Protein AF-A0A497XQW6-F1 (afdb_monomer)

Nearest PDB structures (foldseek):
  5vg9-assembly1_A  TM=6.090E-01  e=6.864E+00  Tribolium castaneum

pLDDT: mean 81.17, std 12.28, range [38.16, 92.38]

Mean predicted aligned error: 6.7 Å

Sequence (85 aa):
MEFLLSFTAGILTGLLYNEHIYRQATNFPKSNPLKGFWLRLTLTGLVALVIAKSWGAQALLTFVAGNLLARLVHTFLRGFPVVRY

Structure (mmCIF, N/CA/C/O backbone):
data_AF-A0A497XQW6-F1
#
_entry.id   AF-A0A497XQW6-F1
#
loop_
_atom_site.group_PDB
_atom_site.id
_atom_site.type_symbol
_atom_site.label_atom_id
_atom_site.label_alt_id
_atom_site.label_comp_id
_atom_site.label_asym_id
_atom_site.label_entity_id
_atom_site.label_seq_id
_atom_site.pdbx_PDB_ins_code
_atom_site.Cartn_x
_atom_site.Cartn_y
_atom_site.Cartn_z
_atom_site.occupancy
_atom_site.B_iso_or_equiv
_atom_site.auth_seq_id
_atom_site.auth_comp_id
_atom_site.auth_asym_id
_atom_site.auth_atom_id
_atom_site.pdbx_PDB_model_num
ATOM 1 N N . MET A 1 1 ? -1.231 -3.695 20.103 1.00 73.81 1 MET A N 1
ATOM 2 C CA . MET A 1 1 ? -0.992 -4.735 19.071 1.00 73.81 1 MET A CA 1
ATOM 3 C C . MET A 1 1 ? -1.586 -4.355 17.718 1.00 73.81 1 MET A C 1
ATOM 5 O O . MET A 1 1 ? -0.902 -4.498 16.715 1.00 73.81 1 MET A O 1
ATOM 9 N N . GLU A 1 2 ? -2.805 -3.820 17.681 1.00 81.50 2 GLU A N 1
ATOM 10 C CA . GLU A 1 2 ? -3.552 -3.486 16.453 1.00 81.50 2 GLU A CA 1
ATOM 11 C C . GLU A 1 2 ? -2.814 -2.515 15.516 1.00 81.50 2 GLU A C 1
ATOM 13 O O . GLU A 1 2 ? -2.725 -2.758 14.317 1.00 81.50 2 GLU A O 1
ATOM 18 N N . PHE A 1 3 ? -2.175 -1.473 16.058 1.00 85.31 3 PHE A N 1
ATOM 19 C CA . PHE A 1 3 ? -1.356 -0.536 15.274 1.00 85.31 3 PHE A CA 1
ATOM 20 C C . PHE A 1 3 ? -0.155 -1.195 14.588 1.00 85.31 3 PHE A C 1
ATOM 22 O O . PHE A 1 3 ? 0.203 -0.834 13.471 1.00 85.31 3 PHE A O 1
ATOM 29 N N . LEU A 1 4 ? 0.459 -2.181 15.243 1.00 88.69 4 LEU A N 1
ATOM 30 C CA . LEU A 1 4 ? 1.633 -2.879 14.723 1.00 88.69 4 LEU A CA 1
ATOM 31 C C . LEU A 1 4 ? 1.228 -3.879 13.629 1.00 88.69 4 LEU A C 1
ATOM 33 O O . LEU A 1 4 ? 1.908 -3.984 12.608 1.00 88.69 4 LEU A O 1
ATOM 37 N N . LEU A 1 5 ? 0.078 -4.543 13.797 1.00 89.25 5 LEU A N 1
ATOM 38 C CA . LEU A 1 5 ? -0.545 -5.3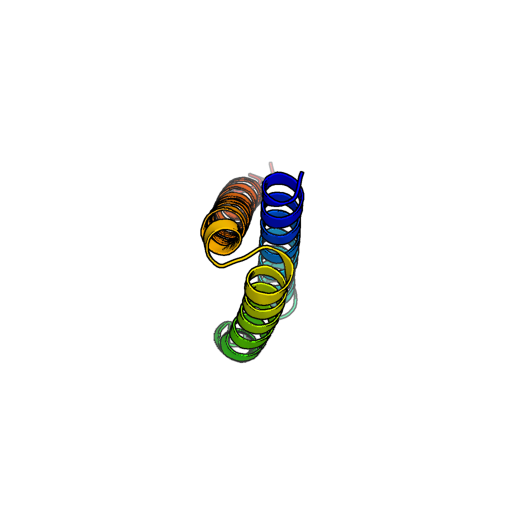86 12.767 1.00 89.25 5 LEU A CA 1
ATOM 39 C C . LEU A 1 5 ? -0.986 -4.569 11.544 1.00 89.25 5 LEU A C 1
ATOM 41 O O . LEU A 1 5 ? -0.738 -4.960 10.407 1.00 89.25 5 LEU A O 1
ATOM 45 N N . SER A 1 6 ? -1.572 -3.395 11.769 1.00 88.19 6 SER A N 1
ATOM 46 C CA . SER A 1 6 ? -1.932 -2.462 10.702 1.00 88.19 6 SER A CA 1
ATOM 47 C C . SER A 1 6 ? -0.707 -1.972 9.923 1.00 88.19 6 SER A C 1
ATOM 49 O O . SER A 1 6 ? -0.681 -2.002 8.690 1.00 88.19 6 SER A O 1
ATOM 51 N N . PHE A 1 7 ? 0.355 -1.595 10.637 1.00 88.94 7 PHE A N 1
ATOM 52 C CA . PHE A 1 7 ? 1.617 -1.167 10.040 1.00 88.94 7 PHE A CA 1
ATOM 53 C C . PHE A 1 7 ? 2.273 -2.278 9.208 1.00 88.94 7 PHE A C 1
ATOM 55 O O . PHE A 1 7 ? 2.691 -2.041 8.074 1.00 88.94 7 PHE A O 1
ATOM 62 N N . THR A 1 8 ? 2.312 -3.508 9.728 1.00 89.62 8 THR A N 1
ATOM 63 C CA . THR A 1 8 ? 2.848 -4.673 8.999 1.00 89.62 8 THR A CA 1
ATOM 64 C C . THR A 1 8 ? 2.006 -5.033 7.777 1.00 89.62 8 THR A C 1
ATOM 66 O O . THR A 1 8 ? 2.571 -5.278 6.710 1.00 89.62 8 THR A O 1
ATOM 69 N N . ALA A 1 9 ? 0.674 -4.976 7.869 1.00 89.50 9 ALA A N 1
ATOM 70 C CA . ALA A 1 9 ? -0.207 -5.127 6.709 1.00 89.50 9 ALA A CA 1
ATOM 71 C C . ALA A 1 9 ? 0.062 -4.048 5.644 1.00 89.50 9 ALA A C 1
ATOM 73 O O . ALA A 1 9 ? 0.094 -4.344 4.443 1.00 89.50 9 ALA A O 1
ATOM 74 N N . GLY A 1 10 ? 0.319 -2.813 6.085 1.00 89.31 10 GLY A N 1
ATOM 75 C CA . GLY A 1 10 ? 0.754 -1.700 5.243 1.00 89.31 10 GLY A CA 1
ATOM 76 C C . GLY A 1 10 ? 2.054 -2.008 4.510 1.00 89.31 10 GLY A C 1
ATOM 77 O O . GLY A 1 10 ? 2.109 -1.897 3.285 1.00 89.31 10 GLY A O 1
ATOM 78 N N . ILE A 1 11 ? 3.074 -2.470 5.235 1.00 91.06 11 ILE A N 1
ATOM 79 C CA . ILE A 1 11 ? 4.373 -2.840 4.658 1.00 91.06 11 ILE A CA 1
ATOM 80 C C . ILE A 1 11 ? 4.225 -3.935 3.599 1.00 91.06 11 ILE A C 1
ATOM 82 O O . ILE A 1 11 ? 4.744 -3.792 2.490 1.00 91.06 11 ILE A O 1
ATOM 86 N N . LEU A 1 12 ? 3.503 -5.012 3.917 1.00 90.25 12 LEU A N 1
ATOM 87 C CA . LEU A 1 12 ? 3.324 -6.148 3.010 1.00 90.25 12 LEU A CA 1
ATOM 88 C C . LEU A 1 12 ? 2.620 -5.730 1.719 1.00 90.25 12 LEU A C 1
ATOM 90 O O . LEU A 1 12 ? 3.091 -6.048 0.627 1.00 90.25 12 LEU A O 1
ATOM 94 N N . THR A 1 13 ? 1.529 -4.968 1.829 1.00 88.69 13 THR A N 1
ATOM 95 C CA . THR A 1 13 ? 0.835 -4.444 0.644 1.00 88.69 13 THR A CA 1
ATOM 96 C C . THR A 1 13 ? 1.733 -3.510 -0.166 1.00 88.69 13 THR A C 1
ATOM 98 O O . THR A 1 13 ? 1.775 -3.622 -1.390 1.00 88.69 13 THR A O 1
ATOM 101 N N . GLY A 1 14 ? 2.492 -2.627 0.489 1.00 86.44 14 GLY A N 1
ATOM 102 C CA . GLY A 1 14 ? 3.436 -1.726 -0.175 1.00 86.44 14 GLY A CA 1
ATOM 103 C C . GLY A 1 14 ? 4.506 -2.476 -0.974 1.00 86.44 14 GLY A C 1
ATOM 104 O O . GLY A 1 14 ? 4.686 -2.196 -2.159 1.00 86.44 14 GLY A O 1
ATOM 105 N N . LEU A 1 15 ? 5.159 -3.467 -0.359 1.00 86.88 15 LEU A N 1
ATOM 106 C CA . LEU A 1 15 ? 6.198 -4.290 -0.990 1.00 86.88 15 LEU A CA 1
ATOM 107 C C . LEU A 1 15 ? 5.662 -5.109 -2.167 1.00 86.88 15 LEU A C 1
ATOM 109 O O . LEU A 1 15 ? 6.242 -5.071 -3.252 1.00 86.88 15 LEU A O 1
ATOM 113 N N . LEU A 1 16 ? 4.551 -5.826 -1.974 1.00 85.94 16 LEU A N 1
ATOM 114 C CA . LEU A 1 16 ? 3.981 -6.701 -3.002 1.00 85.94 16 LEU A CA 1
ATOM 115 C C . LEU A 1 16 ? 3.578 -5.918 -4.256 1.00 85.94 16 LEU A C 1
ATOM 117 O O . LEU A 1 16 ? 3.855 -6.355 -5.375 1.00 85.94 16 LEU A O 1
ATOM 121 N N . TYR A 1 17 ? 2.965 -4.742 -4.090 1.00 83.69 17 TYR A N 1
ATOM 122 C CA . TYR A 1 17 ? 2.582 -3.923 -5.239 1.00 83.69 17 TYR A CA 1
ATOM 123 C C . TYR A 1 17 ? 3.784 -3.339 -5.971 1.00 83.69 17 TYR A C 1
ATOM 125 O O . TYR A 1 17 ? 3.780 -3.334 -7.204 1.00 83.69 17 TYR A O 1
ATOM 133 N N . ASN A 1 18 ? 4.805 -2.879 -5.246 1.00 84.75 18 ASN A N 1
ATOM 134 C CA . ASN A 1 18 ? 6.001 -2.311 -5.864 1.00 84.75 18 ASN A CA 1
ATOM 135 C C . ASN A 1 18 ? 6.828 -3.386 -6.588 1.00 84.75 18 ASN A C 1
ATOM 137 O O . ASN A 1 18 ? 7.298 -3.166 -7.703 1.00 84.75 18 ASN A O 1
ATOM 141 N N . GLU A 1 19 ? 6.915 -4.589 -6.020 1.00 83.69 19 GLU A N 1
ATOM 142 C CA . GLU A 1 19 ? 7.534 -5.750 -6.664 1.00 83.69 19 GLU A CA 1
ATOM 143 C C . GLU A 1 19 ? 6.768 -6.177 -7.926 1.00 83.69 19 GLU A C 1
ATOM 145 O O . GLU A 1 19 ? 7.381 -6.466 -8.954 1.00 83.69 19 GLU A O 1
ATOM 150 N N . HIS A 1 20 ? 5.432 -6.159 -7.894 1.00 82.75 20 HIS A N 1
ATOM 151 C CA . HIS A 1 20 ? 4.624 -6.438 -9.080 1.00 82.75 20 HIS A CA 1
ATOM 152 C C . HIS A 1 20 ? 4.844 -5.392 -10.184 1.00 82.75 20 HIS A C 1
ATOM 154 O O . HIS A 1 20 ? 5.013 -5.767 -11.343 1.00 82.75 20 HIS A O 1
ATOM 160 N N . ILE A 1 21 ? 4.904 -4.095 -9.840 1.00 80.31 21 ILE A N 1
ATOM 161 C CA . ILE A 1 21 ? 5.243 -3.021 -10.794 1.00 80.31 21 ILE A CA 1
ATOM 162 C C . ILE A 1 21 ? 6.629 -3.260 -11.391 1.00 80.31 21 ILE A C 1
ATOM 164 O O . ILE A 1 21 ? 6.782 -3.212 -12.609 1.00 80.31 21 ILE A O 1
ATOM 168 N N . TYR A 1 22 ? 7.620 -3.554 -10.548 1.00 79.81 22 TYR A N 1
ATOM 169 C CA . TYR A 1 22 ? 8.990 -3.790 -10.984 1.00 79.81 22 TYR A CA 1
ATOM 170 C C . TYR A 1 22 ? 9.078 -4.955 -11.975 1.00 79.81 22 TYR A C 1
ATOM 172 O O . TYR A 1 22 ? 9.632 -4.788 -13.062 1.00 79.81 22 TYR A O 1
ATOM 180 N N . ARG A 1 23 ? 8.473 -6.107 -11.649 1.00 80.88 23 ARG A N 1
ATOM 181 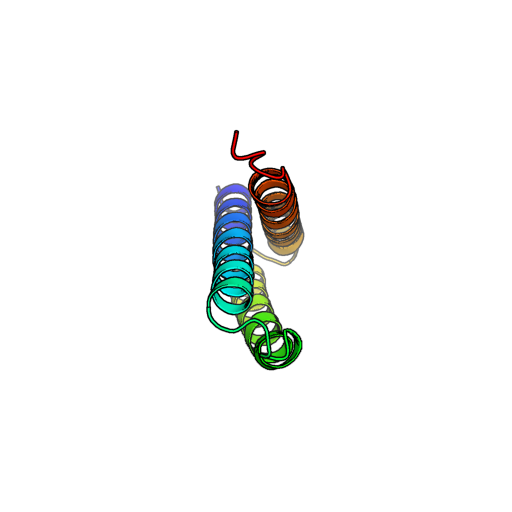C CA . ARG A 1 23 ? 8.433 -7.293 -12.528 1.00 80.88 23 ARG A CA 1
ATOM 182 C C . ARG A 1 23 ? 7.675 -7.032 -13.823 1.00 80.88 23 ARG A C 1
ATOM 184 O O . ARG A 1 23 ? 8.086 -7.497 -14.881 1.00 80.88 23 ARG A O 1
ATOM 191 N N . GLN A 1 24 ? 6.573 -6.290 -13.753 1.00 78.44 24 GLN A N 1
ATOM 192 C CA . GLN A 1 24 ? 5.805 -5.913 -14.935 1.00 78.44 24 GLN A CA 1
ATOM 193 C C . GLN A 1 24 ? 6.627 -5.002 -15.859 1.00 78.44 24 GLN A C 1
ATOM 195 O O . GLN A 1 24 ? 6.630 -5.215 -17.068 1.00 78.44 24 GLN A O 1
ATOM 200 N N . ALA A 1 25 ? 7.375 -4.049 -15.296 1.00 76.38 25 ALA A N 1
ATOM 201 C CA . ALA A 1 25 ? 8.263 -3.170 -16.050 1.00 76.38 25 ALA A CA 1
ATOM 202 C C . ALA A 1 25 ? 9.454 -3.920 -16.674 1.00 76.38 25 ALA A C 1
ATOM 204 O O . ALA A 1 25 ? 9.827 -3.621 -17.806 1.00 76.38 25 ALA A O 1
ATOM 205 N N . THR A 1 26 ? 10.023 -4.915 -15.981 1.00 77.69 26 THR A N 1
ATOM 206 C CA . THR A 1 26 ? 11.141 -5.723 -16.512 1.00 77.69 26 THR A CA 1
ATOM 207 C C . THR A 1 26 ? 10.694 -6.723 -17.576 1.00 77.69 26 THR A C 1
ATOM 209 O O . THR A 1 26 ? 11.340 -6.827 -18.614 1.00 77.69 26 THR A O 1
ATOM 212 N N . ASN A 1 27 ? 9.589 -7.439 -17.354 1.00 78.00 27 ASN A N 1
ATOM 213 C CA . ASN A 1 27 ? 9.120 -8.478 -18.278 1.00 78.00 27 ASN A CA 1
ATOM 214 C C . ASN A 1 27 ? 8.346 -7.909 -19.478 1.00 78.00 27 ASN A C 1
ATOM 216 O O . ASN A 1 27 ? 8.334 -8.512 -20.548 1.00 78.00 27 ASN A O 1
ATOM 220 N N . PHE A 1 28 ? 7.696 -6.753 -19.315 1.00 74.88 28 PHE A N 1
ATOM 221 C CA . PHE A 1 28 ? 6.865 -6.133 -20.347 1.00 74.88 28 PHE A CA 1
ATOM 222 C C . PHE A 1 28 ? 7.145 -4.624 -20.448 1.00 74.88 28 PHE A C 1
ATOM 224 O O . PHE A 1 28 ? 6.294 -3.811 -20.072 1.00 74.88 28 PHE A O 1
ATOM 231 N N . PRO A 1 29 ? 8.297 -4.218 -21.012 1.00 66.56 29 PRO A N 1
ATOM 232 C CA . PRO A 1 29 ? 8.726 -2.815 -21.056 1.00 66.56 29 PRO A CA 1
ATOM 233 C C . PRO A 1 29 ? 7.809 -1.900 -21.887 1.00 66.56 29 PRO A C 1
ATOM 235 O O . PRO A 1 29 ? 7.816 -0.689 -21.702 1.00 66.56 29 PRO A O 1
ATOM 238 N N . LYS A 1 30 ? 6.978 -2.462 -22.780 1.00 71.44 30 LYS A N 1
ATOM 239 C CA . LYS A 1 30 ? 5.946 -1.723 -23.538 1.00 71.44 30 LYS A CA 1
ATOM 240 C C . LYS A 1 30 ? 4.568 -1.719 -22.86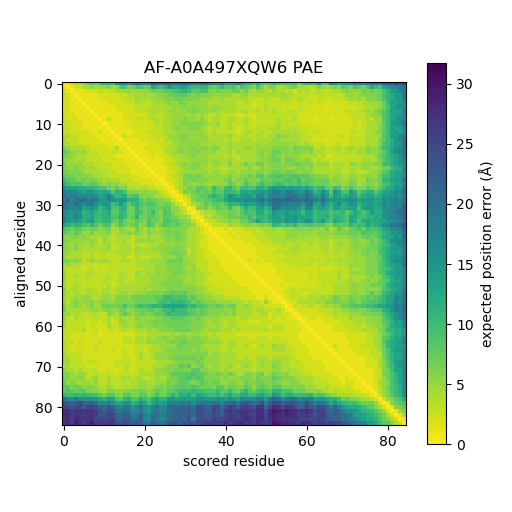1 1.00 71.44 30 LYS A C 1
ATOM 242 O O . LYS A 1 30 ? 3.617 -1.163 -23.411 1.00 71.44 30 LYS A O 1
ATOM 247 N N . SER A 1 31 ? 4.414 -2.375 -21.709 1.00 68.06 31 SER A N 1
ATOM 248 C CA . SER A 1 31 ? 3.137 -2.393 -20.997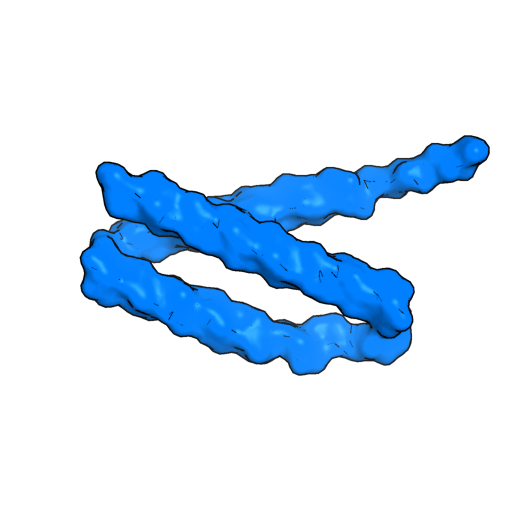 1.00 68.06 31 SER A CA 1
ATOM 249 C C . SER A 1 31 ? 2.911 -1.063 -20.286 1.00 68.06 31 SER A C 1
ATOM 251 O O . SER A 1 31 ? 3.796 -0.528 -19.627 1.00 68.06 31 SER A O 1
ATOM 253 N N . ASN A 1 32 ? 1.713 -0.504 -20.444 1.00 69.62 32 ASN A N 1
ATOM 254 C CA . ASN A 1 32 ? 1.376 0.771 -19.832 1.00 69.62 32 ASN A CA 1
ATOM 255 C C . ASN A 1 32 ? 1.274 0.572 -18.303 1.00 69.62 32 ASN A C 1
ATOM 257 O O . ASN A 1 32 ? 0.375 -0.157 -17.864 1.00 69.62 32 ASN A O 1
ATOM 261 N N . PRO A 1 33 ? 2.145 1.186 -17.478 1.00 64.19 33 PRO A N 1
ATOM 262 C CA . PRO A 1 33 ? 2.179 0.956 -16.028 1.00 64.19 33 PRO A CA 1
ATOM 263 C C . PRO A 1 33 ? 0.858 1.335 -15.341 1.00 64.19 33 PRO A C 1
ATOM 265 O O . PRO A 1 33 ? 0.528 0.818 -14.268 1.00 64.19 33 PRO A O 1
ATOM 268 N N . LEU A 1 34 ? 0.059 2.179 -16.000 1.00 69.94 34 LEU A N 1
ATOM 269 C CA . LEU A 1 34 ? -1.262 2.612 -15.559 1.00 69.94 34 LEU A CA 1
ATOM 270 C C . LEU A 1 34 ? -2.347 1.534 -15.704 1.00 69.94 34 LEU A C 1
ATOM 272 O O . LEU A 1 34 ? -3.320 1.571 -14.952 1.00 69.94 34 LEU A O 1
ATOM 276 N N . LYS A 1 35 ? -2.186 0.527 -16.581 1.00 71.31 35 LYS A N 1
ATOM 277 C CA . LYS A 1 35 ? -3.201 -0.535 -16.768 1.00 71.31 35 LYS A CA 1
ATOM 278 C C . LYS A 1 35 ? -3.465 -1.347 -15.493 1.00 71.31 35 LYS A C 1
ATOM 280 O O . LYS A 1 35 ? -4.568 -1.844 -15.314 1.00 71.31 35 LYS A O 1
ATOM 285 N N . GLY A 1 36 ? -2.485 -1.450 -14.593 1.00 73.44 36 GLY A N 1
ATOM 286 C CA . GLY A 1 36 ? -2.642 -2.111 -13.290 1.00 73.44 36 GLY A CA 1
ATOM 287 C C . GLY A 1 36 ? -2.871 -1.152 -12.119 1.00 73.44 36 GLY A C 1
ATOM 288 O O . GLY A 1 36 ? -3.038 -1.607 -10.990 1.00 73.44 36 GLY A O 1
ATOM 289 N N . PHE A 1 37 ? -2.829 0.166 -12.343 1.00 80.25 37 PHE A N 1
ATOM 290 C CA . PHE A 1 37 ? -2.909 1.153 -11.263 1.00 80.25 37 PHE A CA 1
ATOM 291 C C . PHE A 1 37 ? -4.262 1.106 -10.552 1.00 80.25 37 PHE A C 1
ATOM 293 O O . PHE A 1 37 ? -4.291 0.958 -9.334 1.00 80.25 37 PHE A O 1
ATOM 300 N N . TRP A 1 38 ? -5.361 1.140 -11.310 1.00 80.31 38 TRP A N 1
ATOM 301 C CA . TRP A 1 38 ? -6.714 1.115 -10.753 1.00 80.31 38 TRP A CA 1
ATOM 302 C C . TRP A 1 38 ? -6.975 -0.139 -9.925 1.00 80.31 38 TRP A C 1
ATOM 304 O O . TRP A 1 38 ? -7.391 -0.026 -8.781 1.00 80.31 38 TRP A O 1
ATOM 314 N N . LEU A 1 39 ? -6.621 -1.319 -10.441 1.00 83.69 39 LEU A N 1
ATOM 315 C CA . LEU A 1 39 ? -6.783 -2.577 -9.709 1.00 83.69 39 LEU A CA 1
ATOM 316 C C . LEU A 1 39 ? -6.006 -2.574 -8.382 1.00 83.69 39 LEU A C 1
ATOM 318 O O . LEU A 1 39 ? -6.545 -2.949 -7.342 1.00 83.69 39 LEU A O 1
ATOM 322 N N . ARG A 1 40 ? -4.750 -2.107 -8.395 1.00 82.88 40 ARG A N 1
ATOM 323 C CA . ARG A 1 40 ? -3.921 -1.992 -7.183 1.00 82.88 40 ARG A CA 1
ATOM 324 C C . ARG A 1 40 ? -4.492 -0.976 -6.194 1.00 82.88 40 ARG A C 1
ATOM 326 O O . ARG A 1 40 ? -4.458 -1.221 -4.988 1.00 82.88 40 ARG A O 1
ATOM 333 N N 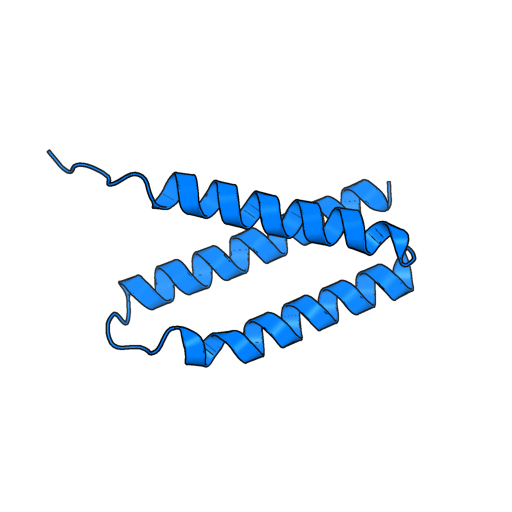. LEU A 1 41 ? -5.024 0.142 -6.687 1.00 84.88 41 LEU A N 1
ATOM 334 C CA . LEU A 1 41 ? -5.666 1.159 -5.859 1.00 84.88 41 LEU A CA 1
ATOM 335 C C . LEU A 1 41 ? -6.920 0.596 -5.182 1.00 84.88 41 LEU A C 1
ATOM 337 O O . LEU A 1 41 ? -7.054 0.728 -3.968 1.00 84.88 41 LEU A O 1
ATOM 341 N N . THR A 1 42 ? -7.784 -0.097 -5.929 1.00 87.62 42 THR A N 1
ATOM 342 C CA . THR A 1 42 ? -8.995 -0.731 -5.389 1.00 87.62 42 THR A CA 1
ATOM 343 C C . THR A 1 42 ? -8.654 -1.788 -4.343 1.00 87.62 42 THR A C 1
ATOM 345 O O . THR A 1 42 ? -9.245 -1.789 -3.266 1.00 87.62 42 THR A O 1
ATOM 348 N N . LEU A 1 43 ? -7.661 -2.645 -4.602 1.00 88.44 43 LEU A N 1
ATOM 349 C CA . LEU A 1 43 ? -7.225 -3.654 -3.633 1.00 88.44 43 LEU A CA 1
ATOM 350 C C . LEU A 1 43 ? -6.614 -3.021 -2.373 1.00 88.44 43 LEU A C 1
ATOM 352 O O . LEU A 1 43 ? -6.909 -3.456 -1.263 1.00 88.44 43 LEU A O 1
ATOM 356 N N . THR A 1 44 ? -5.804 -1.967 -2.516 1.00 88.06 44 THR A N 1
ATOM 357 C CA . THR A 1 44 ? -5.266 -1.2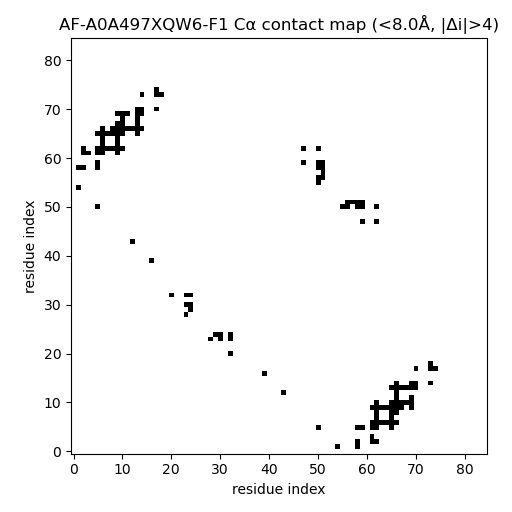23 -1.360 1.00 88.06 44 THR A CA 1
ATOM 358 C C . THR A 1 44 ? -6.395 -0.582 -0.552 1.00 88.06 44 THR A C 1
ATOM 360 O O . THR A 1 44 ? -6.389 -0.659 0.673 1.0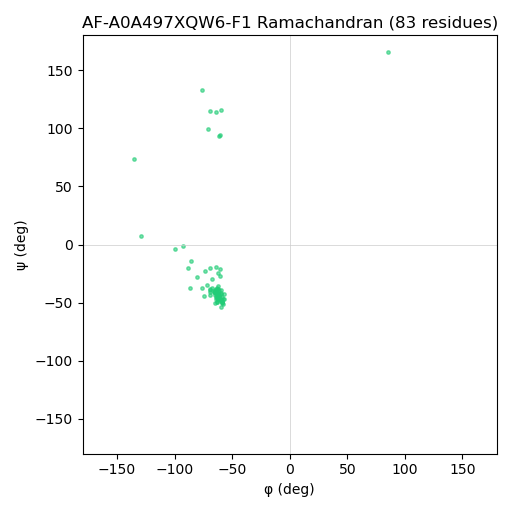0 88.06 44 THR A O 1
ATOM 363 N N . GLY A 1 45 ? -7.387 0.003 -1.231 1.00 87.88 45 GLY A N 1
ATOM 364 C CA . GLY A 1 45 ? -8.569 0.592 -0.604 1.00 87.88 45 GLY A CA 1
ATOM 365 C C . GLY A 1 45 ? -9.436 -0.434 0.129 1.00 87.88 45 GLY A C 1
ATOM 366 O O . GLY A 1 45 ? -9.913 -0.151 1.224 1.00 87.88 45 GLY A O 1
ATOM 367 N N . LEU A 1 46 ? -9.584 -1.646 -0.415 1.00 92.38 46 LEU A N 1
ATOM 368 C CA . LEU A 1 46 ? -10.281 -2.749 0.255 1.00 92.38 46 LEU A CA 1
ATOM 369 C C . LEU A 1 46 ? -9.571 -3.167 1.546 1.00 92.38 46 LEU A C 1
ATOM 371 O O . LEU A 1 46 ? -10.218 -3.296 2.583 1.00 92.38 46 LEU A O 1
ATOM 375 N N . VAL A 1 47 ? -8.245 -3.323 1.513 1.00 90.25 47 VAL A N 1
ATOM 376 C CA . VAL A 1 47 ? -7.459 -3.646 2.717 1.00 90.25 47 VAL A CA 1
ATOM 377 C C . VAL A 1 47 ? -7.567 -2.522 3.751 1.00 90.25 47 VAL A C 1
ATOM 379 O O . VAL A 1 47 ? -7.792 -2.788 4.930 1.00 90.25 47 VAL A O 1
ATOM 382 N N . ALA A 1 48 ? -7.489 -1.267 3.306 1.00 88.44 48 ALA A N 1
ATOM 383 C CA . ALA A 1 48 ? -7.659 -0.094 4.156 1.00 88.44 48 ALA A CA 1
ATOM 384 C C . ALA A 1 48 ? -9.046 -0.066 4.831 1.00 88.44 48 ALA A C 1
ATOM 386 O O . ALA A 1 48 ? -9.143 0.204 6.027 1.00 88.44 48 ALA A O 1
ATOM 387 N N . LEU A 1 49 ? -10.109 -0.413 4.098 1.00 91.94 49 LEU A N 1
ATOM 388 C CA . LEU A 1 49 ? -11.467 -0.548 4.635 1.00 91.94 49 LEU A CA 1
ATOM 389 C C . LEU A 1 49 ? -11.571 -1.653 5.691 1.00 91.94 49 LEU A C 1
ATOM 391 O O . LEU A 1 49 ? -12.179 -1.437 6.739 1.00 91.94 49 LEU A O 1
ATOM 395 N N . VAL A 1 50 ? -10.967 -2.820 5.447 1.00 92.19 50 VAL A N 1
ATOM 396 C CA . VAL A 1 50 ? -10.949 -3.928 6.418 1.00 92.19 50 VAL A CA 1
ATOM 397 C C . VAL A 1 50 ? -10.239 -3.509 7.703 1.00 92.19 50 VAL A C 1
ATOM 399 O O . VAL A 1 50 ? -10.752 -3.761 8.793 1.00 92.19 50 VAL A O 1
ATOM 402 N N . ILE A 1 51 ? -9.101 -2.826 7.587 1.00 88.94 51 ILE A N 1
ATOM 403 C CA . ILE A 1 51 ? -8.342 -2.297 8.727 1.00 88.94 51 ILE A CA 1
ATOM 404 C C . ILE A 1 51 ? -9.169 -1.268 9.499 1.00 88.94 51 ILE A C 1
ATOM 406 O O . ILE A 1 51 ? -9.300 -1.379 10.717 1.00 88.94 51 ILE A O 1
ATOM 410 N N . ALA A 1 52 ? -9.787 -0.314 8.800 1.00 89.69 52 ALA A N 1
ATOM 411 C CA . ALA A 1 52 ? -10.616 0.715 9.419 1.00 89.69 52 ALA A CA 1
ATOM 412 C C . ALA A 1 52 ? -11.821 0.123 10.161 1.00 89.69 52 ALA A C 1
ATOM 414 O O . ALA A 1 52 ? -12.162 0.579 11.251 1.00 89.69 52 ALA A O 1
ATOM 415 N N . LYS A 1 53 ? -12.448 -0.912 9.588 1.00 91.00 53 LYS A N 1
ATOM 416 C CA . LYS A 1 53 ? -13.585 -1.609 10.196 1.00 91.00 53 LYS A CA 1
ATOM 417 C C . LYS A 1 53 ? -13.172 -2.464 11.398 1.00 91.00 53 LYS A C 1
ATOM 419 O O . LYS A 1 53 ? -13.950 -2.582 12.336 1.00 91.00 53 LYS A O 1
ATOM 424 N N . SER A 1 54 ? -11.982 -3.065 11.361 1.00 89.12 54 SER A N 1
ATOM 425 C CA . SER A 1 54 ? -11.538 -4.025 12.383 1.00 89.12 54 SER A CA 1
ATOM 426 C C . SER A 1 54 ? -10.872 -3.356 13.583 1.00 89.12 54 SER A C 1
ATOM 428 O O . SER A 1 54 ? -11.056 -3.810 14.706 1.00 89.12 54 SER A O 1
ATOM 430 N N . TRP A 1 55 ? -10.102 -2.289 13.352 1.00 90.12 55 TRP A N 1
ATOM 431 C CA . TRP A 1 55 ? -9.248 -1.652 14.366 1.00 90.12 55 TRP A CA 1
ATOM 432 C C . TRP A 1 55 ? -9.450 -0.131 14.462 1.00 90.12 55 TRP A C 1
ATOM 434 O O . TRP A 1 55 ? -8.711 0.563 15.156 1.00 90.12 55 TRP A O 1
ATOM 444 N N . GLY A 1 56 ? -10.450 0.406 13.759 1.00 87.06 56 GLY A N 1
ATOM 445 C CA . GLY A 1 56 ? -10.805 1.822 13.784 1.00 87.06 56 GLY A CA 1
ATOM 446 C C . GLY A 1 56 ? -10.001 2.697 12.817 1.00 87.06 56 GLY A C 1
ATOM 447 O O . GLY A 1 56 ? -8.955 2.325 12.283 1.00 87.06 56 GLY A O 1
ATOM 448 N N . ALA A 1 57 ? -10.492 3.921 12.599 1.00 85.81 57 ALA A N 1
ATOM 449 C CA . ALA A 1 57 ? -9.906 4.866 11.644 1.00 85.81 57 ALA A CA 1
ATOM 450 C C . ALA A 1 57 ? -8.465 5.285 11.996 1.00 85.81 57 ALA A C 1
ATOM 452 O O . ALA A 1 57 ? -7.686 5.631 11.117 1.00 85.81 57 ALA A O 1
ATOM 453 N N . GLN A 1 58 ? -8.072 5.212 13.267 1.00 87.75 58 GLN A N 1
ATOM 454 C CA . GLN A 1 58 ? -6.712 5.541 13.710 1.00 87.75 58 GLN A CA 1
ATOM 455 C C . GLN A 1 58 ? -5.679 4.528 13.185 1.00 87.75 58 GLN A C 1
ATOM 457 O O . GLN A 1 58 ? -4.535 4.890 12.897 1.00 87.75 58 GLN A O 1
ATOM 462 N N . ALA A 1 59 ? -6.084 3.270 12.982 1.00 87.06 59 ALA A N 1
ATOM 463 C CA . ALA A 1 59 ? -5.230 2.242 12.399 1.00 87.06 59 ALA A CA 1
ATOM 464 C C . ALA A 1 59 ? -4.933 2.497 10.908 1.00 87.06 59 ALA A C 1
ATOM 466 O O . ALA A 1 59 ? -3.918 2.018 10.407 1.00 87.06 59 ALA A O 1
ATOM 467 N N . LEU A 1 60 ? -5.735 3.305 10.198 1.00 87.50 60 LEU A N 1
ATOM 468 C CA . LEU A 1 60 ? -5.432 3.681 8.810 1.00 87.50 60 LEU A CA 1
ATOM 469 C C . LEU A 1 60 ? -4.129 4.467 8.695 1.00 87.50 60 LEU A C 1
ATOM 471 O O . LEU A 1 60 ? -3.381 4.250 7.749 1.00 87.50 60 LEU A O 1
ATOM 475 N N . LEU A 1 61 ? -3.833 5.357 9.645 1.00 90.00 61 LEU A N 1
ATOM 476 C CA . LEU A 1 61 ? -2.611 6.165 9.594 1.00 90.00 61 LEU A CA 1
ATOM 477 C C . LEU A 1 61 ? -1.362 5.283 9.651 1.00 90.00 61 LEU A C 1
ATOM 479 O O . LEU A 1 61 ? -0.428 5.478 8.878 1.00 90.00 61 LEU A O 1
ATOM 483 N N . THR A 1 62 ? -1.373 4.271 10.518 1.00 89.50 62 THR A N 1
ATOM 484 C CA . THR A 1 62 ? -0.266 3.311 10.631 1.00 89.50 62 THR A CA 1
ATOM 485 C C . THR A 1 62 ? -0.172 2.405 9.407 1.00 89.50 62 THR A C 1
ATOM 487 O O . THR A 1 62 ? 0.929 2.184 8.907 1.00 89.50 62 THR A O 1
ATOM 490 N N . PHE A 1 63 ? -1.302 1.963 8.849 1.00 92.06 63 PHE A N 1
ATOM 491 C CA . PHE A 1 63 ? -1.324 1.240 7.575 1.00 92.06 63 PHE A CA 1
ATOM 492 C C . PHE A 1 63 ? -0.708 2.060 6.438 1.00 92.06 63 PHE A C 1
ATOM 494 O O . PHE A 1 63 ? 0.185 1.583 5.736 1.00 92.06 63 PHE A O 1
ATOM 501 N N . VAL A 1 64 ? -1.164 3.304 6.266 1.00 89.12 64 VAL A N 1
ATOM 502 C CA . VAL A 1 64 ? -0.684 4.205 5.213 1.00 89.12 64 VAL A CA 1
ATOM 503 C C . VAL A 1 64 ? 0.803 4.484 5.400 1.00 89.12 64 VAL A C 1
ATOM 505 O O . VAL A 1 64 ? 1.552 4.353 4.436 1.00 89.12 64 VAL A O 1
ATOM 508 N N . ALA A 1 65 ? 1.250 4.781 6.624 1.00 90.75 65 ALA A N 1
ATOM 509 C CA . ALA A 1 65 ? 2.663 4.995 6.927 1.00 90.75 65 ALA A CA 1
ATOM 510 C C . ALA A 1 65 ? 3.521 3.771 6.563 1.00 90.75 65 ALA A C 1
ATOM 512 O O . ALA A 1 65 ? 4.535 3.918 5.880 1.00 90.75 65 ALA A O 1
ATOM 513 N N . GLY A 1 66 ? 3.091 2.563 6.944 1.00 90.38 66 GLY A N 1
ATOM 514 C CA . GLY A 1 66 ? 3.783 1.319 6.594 1.00 90.38 66 GLY A CA 1
ATOM 515 C C . GLY A 1 66 ? 3.826 1.071 5.085 1.00 90.38 66 GLY A C 1
ATOM 516 O O . GLY A 1 66 ? 4.870 0.707 4.544 1.00 90.38 66 GLY A O 1
ATOM 517 N N . ASN A 1 67 ? 2.722 1.336 4.384 1.00 91.50 67 ASN A N 1
ATOM 518 C CA . ASN A 1 67 ? 2.633 1.180 2.932 1.00 91.50 67 ASN A CA 1
ATOM 519 C C . ASN A 1 67 ? 3.564 2.145 2.190 1.00 91.50 67 ASN A C 1
ATOM 521 O O . ASN A 1 67 ? 4.264 1.743 1.260 1.00 91.50 67 ASN A O 1
ATOM 525 N N . LEU A 1 68 ? 3.605 3.404 2.625 1.00 89.31 68 LEU A N 1
ATOM 526 C CA . LEU A 1 68 ? 4.427 4.448 2.021 1.00 89.31 68 LEU A CA 1
ATOM 527 C C . LEU A 1 68 ? 5.917 4.193 2.279 1.00 89.31 68 LEU A C 1
ATOM 529 O O . LEU A 1 68 ? 6.718 4.246 1.346 1.00 89.31 68 LEU A O 1
ATOM 533 N N . LEU A 1 69 ? 6.274 3.817 3.510 1.00 90.12 69 LEU A N 1
ATOM 534 C CA . LEU A 1 69 ? 7.643 3.470 3.888 1.00 90.12 69 LEU A CA 1
ATOM 535 C C . LEU A 1 69 ? 8.154 2.255 3.106 1.00 90.12 69 LEU A C 1
ATOM 537 O O . LEU A 1 69 ? 9.248 2.300 2.552 1.00 90.12 69 LEU A O 1
ATOM 541 N N . ALA A 1 70 ? 7.344 1.204 2.976 1.00 88.94 70 ALA A N 1
ATOM 542 C CA . ALA A 1 70 ? 7.690 0.027 2.184 1.00 88.94 70 ALA A CA 1
ATOM 543 C C . ALA A 1 70 ? 7.940 0.351 0.706 1.00 88.94 70 ALA A C 1
ATOM 545 O O . ALA A 1 70 ? 8.903 -0.147 0.121 1.00 88.94 70 ALA A O 1
ATOM 546 N N . ARG A 1 71 ? 7.107 1.209 0.103 1.00 86.50 71 ARG A N 1
ATOM 547 C CA . ARG A 1 71 ? 7.313 1.660 -1.281 1.00 86.50 71 ARG A CA 1
ATOM 548 C C . ARG A 1 71 ? 8.596 2.463 -1.423 1.00 86.50 71 ARG A C 1
ATOM 550 O O . ARG A 1 71 ? 9.347 2.216 -2.361 1.00 86.50 71 ARG A O 1
ATOM 557 N N . LEU A 1 72 ? 8.857 3.393 -0.505 1.00 86.44 72 LEU A N 1
ATOM 558 C CA . LEU A 1 72 ? 10.086 4.185 -0.516 1.00 86.44 72 LEU A CA 1
ATOM 559 C C . LEU A 1 72 ? 11.310 3.2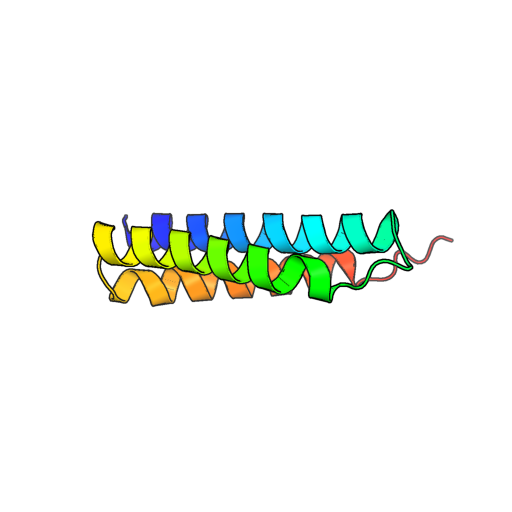79 -0.403 1.00 86.44 72 LEU A C 1
ATOM 561 O O . LEU A 1 72 ? 12.159 3.314 -1.287 1.00 86.44 72 LEU A O 1
ATOM 565 N N . VAL A 1 73 ? 11.367 2.414 0.613 1.00 87.31 73 VAL A N 1
ATOM 566 C CA . VAL A 1 73 ? 12.487 1.483 0.829 1.00 87.31 73 VAL A CA 1
ATOM 567 C C . VAL A 1 73 ? 12.702 0.588 -0.389 1.00 87.31 73 VAL A C 1
ATOM 569 O O . VAL A 1 73 ? 13.827 0.465 -0.864 1.00 87.31 73 VAL A O 1
ATOM 572 N N . HIS A 1 74 ? 11.642 0.001 -0.946 1.00 82.81 74 HIS A N 1
ATOM 573 C CA . HIS A 1 74 ? 11.758 -0.850 -2.134 1.00 82.81 74 HIS A CA 1
ATOM 574 C C . HIS A 1 74 ? 12.248 -0.071 -3.358 1.00 82.81 74 HIS A C 1
ATOM 576 O O . HIS A 1 74 ? 13.103 -0.561 -4.094 1.00 82.81 74 HIS A O 1
ATOM 582 N N . THR A 1 75 ? 11.772 1.163 -3.536 1.00 79.94 75 THR A N 1
ATOM 583 C CA . THR A 1 75 ? 12.223 2.050 -4.618 1.00 79.94 75 THR A CA 1
ATOM 584 C C . THR A 1 75 ? 13.686 2.446 -4.438 1.00 79.94 75 THR A C 1
ATOM 586 O O . THR A 1 75 ? 14.424 2.428 -5.414 1.00 79.94 75 THR A O 1
ATOM 589 N N . PHE A 1 76 ? 14.142 2.726 -3.213 1.00 80.75 76 PHE A N 1
ATOM 590 C CA . PHE A 1 76 ? 15.559 2.967 -2.930 1.00 80.75 76 PHE A CA 1
ATOM 591 C C . PHE A 1 76 ? 16.403 1.724 -3.231 1.00 80.75 76 PHE A C 1
ATOM 593 O O . PHE A 1 76 ? 17.365 1.816 -3.984 1.00 80.75 76 PHE A O 1
ATOM 600 N N . LEU A 1 77 ? 16.012 0.547 -2.733 1.00 80.31 77 LEU A N 1
ATOM 601 C CA . LEU A 1 77 ? 16.756 -0.705 -2.933 1.00 80.31 77 LEU A CA 1
ATOM 602 C C . LEU A 1 77 ? 16.849 -1.131 -4.406 1.00 80.31 77 LEU A C 1
ATOM 604 O O . LEU A 1 77 ? 17.875 -1.655 -4.828 1.00 80.31 77 LEU A O 1
ATOM 608 N N . ARG A 1 78 ? 15.786 -0.926 -5.194 1.00 71.38 78 ARG A N 1
ATOM 609 C CA . ARG A 1 78 ? 15.751 -1.260 -6.631 1.00 71.38 78 ARG A CA 1
ATOM 610 C C . ARG A 1 78 ? 16.256 -0.127 -7.529 1.00 71.38 78 ARG A C 1
ATOM 612 O O . ARG A 1 78 ? 16.571 -0.384 -8.687 1.00 71.38 78 ARG A O 1
ATOM 619 N N . GLY A 1 79 ? 16.272 1.103 -7.019 1.00 59.91 79 GLY A N 1
ATOM 620 C CA . GLY A 1 79 ? 16.681 2.318 -7.721 1.00 59.91 79 GLY A CA 1
ATOM 621 C C . GLY A 1 79 ? 18.182 2.579 -7.676 1.00 59.91 79 GLY A C 1
ATOM 622 O O . GLY A 1 79 ? 18.663 3.367 -8.486 1.00 59.91 79 GLY A O 1
ATOM 623 N N . PHE A 1 80 ? 18.936 1.902 -6.802 1.00 52.69 80 PHE A N 1
ATOM 624 C CA . PHE A 1 80 ? 20.386 1.832 -6.954 1.00 52.69 80 PHE A CA 1
ATOM 625 C C . PHE A 1 80 ? 20.698 1.083 -8.254 1.00 52.69 80 PHE A C 1
ATOM 627 O O . PHE A 1 80 ? 20.392 -0.110 -8.353 1.00 52.69 80 PHE A O 1
ATOM 634 N N . PRO A 1 81 ? 21.282 1.748 -9.269 1.00 45.12 81 PRO A N 1
ATOM 635 C CA . PRO A 1 81 ? 21.766 1.040 -10.433 1.00 45.12 81 PRO A CA 1
ATOM 636 C C . PRO A 1 81 ? 22.817 0.057 -9.930 1.00 45.12 81 PRO A C 1
ATOM 638 O O . PRO A 1 81 ? 23.851 0.448 -9.391 1.00 45.12 81 PRO A O 1
ATOM 641 N N . VAL A 1 82 ? 22.542 -1.236 -10.085 1.00 46.56 82 VAL A N 1
ATOM 642 C CA . VAL A 1 82 ? 23.597 -2.242 -10.072 1.00 46.56 82 VAL A CA 1
ATOM 643 C C . VAL A 1 82 ? 24.484 -1.878 -11.258 1.00 46.56 82 VAL A C 1
ATOM 645 O O . VAL A 1 82 ? 24.172 -2.228 -12.397 1.00 46.56 82 VAL A O 1
ATOM 648 N N . VAL A 1 83 ? 25.534 -1.096 -11.000 1.00 43.72 83 VAL A N 1
ATOM 649 C CA . VAL A 1 83 ? 26.658 -0.917 -11.915 1.0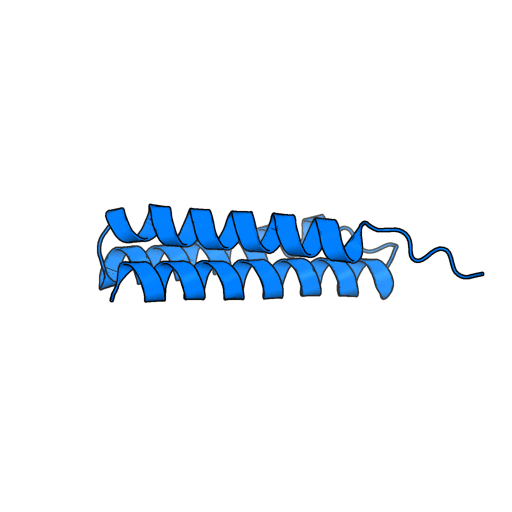0 43.72 83 VAL A CA 1
ATOM 650 C C . VAL A 1 83 ? 27.234 -2.317 -12.081 1.00 43.72 83 VAL A C 1
ATOM 652 O O . VAL A 1 83 ? 27.948 -2.819 -11.217 1.00 43.72 83 VAL A O 1
ATOM 655 N N . ARG A 1 84 ? 26.792 -3.008 -13.133 1.00 43.78 84 ARG A N 1
ATOM 656 C CA . ARG A 1 84 ? 27.392 -4.265 -13.561 1.00 43.78 84 ARG A CA 1
ATOM 657 C C . ARG A 1 84 ? 28.750 -3.887 -14.146 1.00 43.78 84 ARG A C 1
ATOM 659 O O . ARG A 1 84 ? 28.791 -3.354 -15.252 1.00 43.78 84 ARG A O 1
ATOM 666 N N . TYR A 1 85 ? 29.798 -4.055 -13.344 1.00 38.16 85 TYR A N 1
ATOM 667 C CA . TYR A 1 85 ? 31.176 -4.113 -13.825 1.00 38.16 85 TYR A CA 1
ATOM 668 C C . TYR A 1 85 ? 31.389 -5.400 -14.622 1.00 38.16 85 TYR A C 1
ATOM 670 O O . TYR A 1 85 ? 30.764 -6.423 -14.248 1.00 38.16 85 TYR A O 1
#

Radius of gyration: 14.69 Å; Cα contacts (8 Å, |Δi|>4): 74; chains: 1; bounding box: 45×15×43 Å

Organism: NCBI:txid246264

InterPro domains:
  IPR017581 N-ATPase, AtpR subunit-like [PF12966] (1-75)

Foldseek 3Di:
DLLVVLLVLLLVLLQVVLVVLVCCCVVPVPDDSVVCVVVSVVVLVVSLVVSCVPPNPVSSVSSPVSNVVNNVVNCVVVVPPPPPD

Secondary structure (DSSP, 8-state):
-HHHHHHHHHHHHHHHHHHHHHHHHHH-TTS-GGGGHHHHHHHHHHHHHHHHHHH-HHHHHHHHHHHHHHHHHHHHHHHS-----

Solvent-accessible surface area (backbone atoms only — not comparable to full-atom values): 4571 Å² total; per-residue (Å²): 110,64,53,58,54,29,20,50,54,14,26,52,54,19,40,55,52,49,51,51,52,50,51,46,49,71,79,36,74,87,57,64,77,66,79,55,42,61,61,53,50,53,54,52,49,50,54,47,50,52,43,27,74,74,63,34,69,73,26,40,57,36,18,51,52,23,20,52,50,27,36,50,53,50,48,54,71,68,62,52,78,79,78,80,124